Protein AF-A0A553EL75-F1 (afdb_monomer)

pLDDT: mean 92.77, std 7.73, range [50.41, 97.88]

Mean predicted aligned error: 4.43 Å

Solvent-accessible surface area (backbone atoms only — not comparable to full-atom values): 3806 Å² total; per-residue (Å²): 113,53,51,85,53,73,40,57,70,70,61,36,56,56,64,73,66,58,90,62,52,74,71,56,41,57,74,28,71,72,36,57,70,53,66,36,70,70,59,42,43,75,73,68,53,77,55,68,67,63,55,49,61,72,70,50,77,83,83,124

Nearest PDB structures (foldseek):
  8t2r-assembly1_D  TM=7.560E-01  e=4.050E-01  Agathobacter rectalis

Structure (mmCIF, N/CA/C/O backbone):
data_AF-A0A553EL75-F1
#
_entry.id   AF-A0A553EL75-F1
#
loop_
_atom_site.group_PDB
_atom_site.id
_atom_site.type_symbol
_atom_site.label_atom_id
_atom_site.label_alt_id
_atom_site.label_comp_id
_atom_site.label_asym_id
_atom_site.label_entity_id
_atom_site.label_seq_id
_atom_site.pdbx_PDB_ins_code
_atom_site.Cartn_x
_atom_site.Cartn_y
_atom_site.Cartn_z
_atom_site.occupancy
_atom_site.B_iso_or_e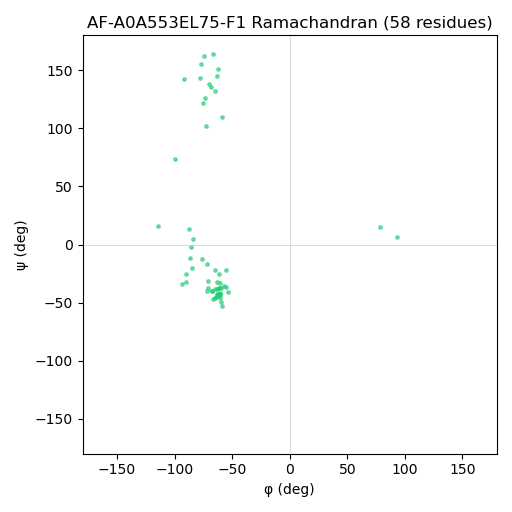quiv
_atom_site.auth_seq_id
_atom_site.auth_comp_id
_atom_site.auth_asym_id
_atom_site.auth_atom_id
_atom_site.pdbx_PDB_model_num
ATOM 1 N N . ASN A 1 1 ? -10.760 1.857 -1.439 1.00 86.31 1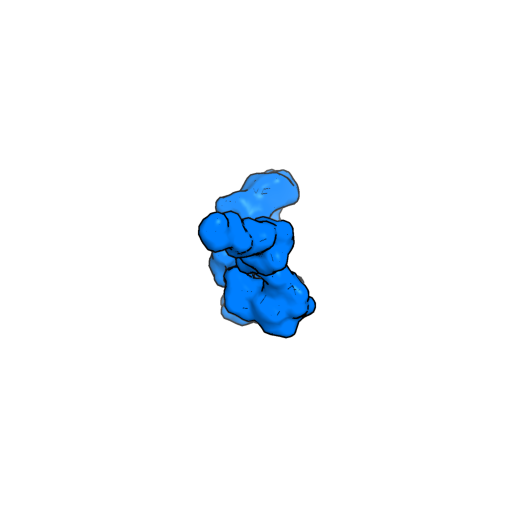 ASN A N 1
ATOM 2 C CA . ASN A 1 1 ? -9.461 1.488 -2.053 1.00 86.31 1 ASN A CA 1
ATOM 3 C C . ASN A 1 1 ? -8.750 0.339 -1.346 1.00 86.31 1 ASN A C 1
ATOM 5 O O . ASN A 1 1 ? -8.503 -0.651 -2.016 1.00 86.31 1 ASN A O 1
ATOM 9 N N . LEU A 1 2 ? -8.473 0.396 -0.036 1.00 94.44 2 LEU A N 1
ATOM 10 C CA . LEU A 1 2 ? -7.705 -0.656 0.664 1.00 94.44 2 LEU A CA 1
ATOM 11 C C . LEU A 1 2 ? -8.361 -2.055 0.637 1.00 94.44 2 LEU A C 1
ATOM 13 O O . LEU A 1 2 ? -7.672 -3.045 0.422 1.00 94.44 2 LEU A O 1
ATOM 17 N N . ILE A 1 3 ? -9.691 -2.136 0.744 1.00 96.12 3 ILE A N 1
ATOM 18 C CA . ILE A 1 3 ? -10.439 -3.410 0.682 1.00 96.12 3 ILE A CA 1
ATOM 19 C C . ILE A 1 3 ? -10.263 -4.102 -0.678 1.00 96.12 3 ILE A C 1
ATOM 21 O O . ILE A 1 3 ? -9.980 -5.291 -0.754 1.00 96.12 3 ILE A O 1
ATOM 25 N N . ARG A 1 4 ? -10.322 -3.337 -1.779 1.00 93.75 4 ARG A N 1
ATOM 26 C CA . ARG A 1 4 ? -10.061 -3.851 -3.142 1.00 93.75 4 ARG A CA 1
ATOM 27 C C . ARG A 1 4 ? -8.614 -4.316 -3.326 1.00 93.75 4 ARG A C 1
ATOM 29 O O . ARG A 1 4 ? -8.321 -5.101 -4.218 1.00 93.75 4 ARG A O 1
ATOM 36 N N . LEU A 1 5 ? -7.714 -3.819 -2.482 1.00 93.88 5 LEU A N 1
ATOM 37 C CA . LEU A 1 5 ? -6.322 -4.237 -2.391 1.00 93.88 5 LEU A CA 1
ATOM 38 C C . LEU A 1 5 ? -6.146 -5.428 -1.423 1.00 93.88 5 LEU A C 1
ATOM 40 O O . LEU A 1 5 ? -5.014 -5.764 -1.084 1.00 93.88 5 LEU A O 1
ATOM 44 N N . GLY A 1 6 ? -7.220 -6.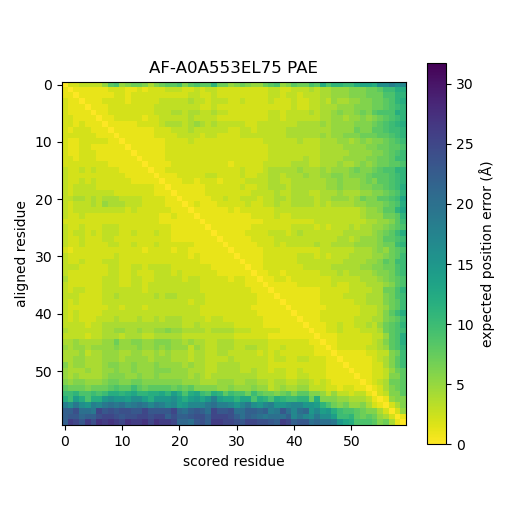103 -1.006 1.00 92.94 6 GLY A N 1
ATOM 45 C CA . GLY A 1 6 ? -7.169 -7.325 -0.198 1.00 92.94 6 GLY A CA 1
ATOM 46 C C . GLY A 1 6 ? -6.894 -7.100 1.289 1.00 92.94 6 GLY A C 1
ATOM 47 O O . GLY A 1 6 ? -6.534 -8.044 1.981 1.00 92.94 6 GLY A O 1
ATOM 48 N N . MET A 1 7 ? -7.022 -5.865 1.779 1.00 94.75 7 MET A N 1
ATOM 49 C CA . MET A 1 7 ? -6.987 -5.588 3.214 1.00 94.75 7 MET A CA 1
ATOM 50 C C . MET A 1 7 ? -8.326 -5.956 3.854 1.00 94.75 7 MET A C 1
ATOM 52 O O . MET A 1 7 ? -9.377 -5.727 3.253 1.00 94.75 7 MET A O 1
ATOM 56 N N . ASP A 1 8 ? -8.289 -6.481 5.076 1.00 95.62 8 ASP A N 1
ATOM 57 C CA . ASP A 1 8 ? -9.496 -6.788 5.834 1.00 95.62 8 ASP A CA 1
ATOM 58 C C . ASP A 1 8 ? -10.321 -5.523 6.125 1.00 95.62 8 ASP A C 1
ATOM 60 O O . ASP A 1 8 ? -9.796 -4.410 6.228 1.00 95.62 8 ASP A O 1
ATOM 64 N N . GLN A 1 9 ? -11.636 -5.701 6.252 1.00 96.00 9 GLN A N 1
ATOM 65 C CA . GLN A 1 9 ? -12.583 -4.595 6.382 1.00 96.00 9 GLN A CA 1
ATOM 66 C C . GLN A 1 9 ? -12.319 -3.737 7.627 1.00 96.00 9 GLN A C 1
ATOM 68 O O . GLN A 1 9 ? -12.341 -2.508 7.543 1.00 96.00 9 GLN A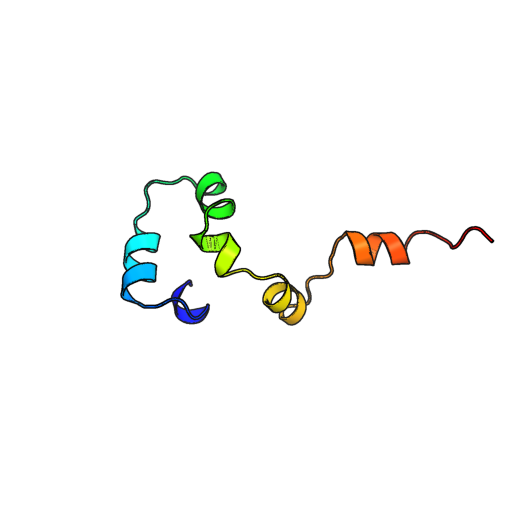 O 1
ATOM 73 N N . ASN A 1 10 ? -12.049 -4.372 8.770 1.00 96.38 10 ASN A N 1
ATOM 74 C CA . ASN A 1 10 ? -11.876 -3.686 10.051 1.00 96.38 10 ASN A CA 1
ATOM 75 C C . ASN A 1 10 ? -10.621 -2.810 10.038 1.00 96.38 10 ASN A C 1
ATOM 77 O O . ASN A 1 10 ? -10.668 -1.624 10.375 1.00 96.38 10 ASN A O 1
ATOM 81 N N . ARG A 1 11 ? -9.502 -3.359 9.567 1.00 94.94 11 ARG A N 1
ATOM 82 C CA . ARG A 1 11 ? -8.239 -2.634 9.440 1.00 94.94 11 ARG A CA 1
ATOM 83 C C . ARG A 1 11 ? -8.312 -1.553 8.375 1.00 94.94 11 ARG A C 1
ATOM 85 O O . ARG A 1 11 ? -7.828 -0.449 8.607 1.00 94.94 11 ARG A O 1
ATOM 92 N N . ALA A 1 12 ? -8.964 -1.820 7.243 1.00 95.94 12 ALA A N 1
ATOM 93 C CA . ALA A 1 12 ? -9.186 -0.813 6.211 1.00 95.94 12 ALA A CA 1
ATOM 94 C C . ALA A 1 12 ? -10.017 0.372 6.730 1.00 95.94 12 ALA A C 1
ATOM 96 O O . ALA A 1 12 ? -9.726 1.516 6.382 1.00 95.94 12 ALA A O 1
ATOM 97 N N . TYR A 1 13 ? -11.013 0.116 7.582 1.00 96.06 13 TYR A N 1
ATOM 98 C CA . TYR A 1 13 ? -11.842 1.145 8.211 1.00 96.06 13 TYR A CA 1
ATOM 99 C C . TYR A 1 13 ? -11.086 1.963 9.269 1.00 96.06 13 TYR A C 1
ATOM 101 O O . TYR A 1 13 ? -11.275 3.178 9.365 1.00 96.06 13 TYR A O 1
ATOM 109 N N . ALA A 1 14 ? -10.203 1.327 10.043 1.00 95.94 14 ALA A N 1
ATOM 110 C CA . ALA A 1 14 ? -9.306 2.032 10.957 1.00 95.94 14 ALA A CA 1
ATOM 111 C C . ALA A 1 14 ? -8.317 2.919 10.178 1.00 95.94 14 ALA A C 1
ATOM 113 O O . ALA A 1 14 ? -8.148 4.103 10.471 1.00 95.94 14 ALA A O 1
ATOM 114 N N . TYR A 1 15 ? -7.720 2.372 9.118 1.00 95.19 15 TYR A N 1
ATOM 115 C CA . TYR A 1 15 ? -6.773 3.076 8.257 1.00 95.19 15 TYR A CA 1
ATOM 116 C C . TYR A 1 15 ? -7.406 4.145 7.365 1.00 95.19 15 TYR A C 1
ATOM 118 O O . TYR A 1 15 ? -6.696 5.017 6.882 1.00 95.19 15 TYR A O 1
ATOM 126 N N . SER A 1 16 ? -8.722 4.157 7.158 1.00 92.31 16 SER A N 1
ATOM 127 C CA . SER A 1 16 ? -9.373 5.276 6.466 1.00 92.31 16 SER A CA 1
ATOM 128 C C . SER A 1 16 ? -9.516 6.522 7.347 1.00 92.31 16 SER A C 1
ATOM 130 O O . SER A 1 16 ?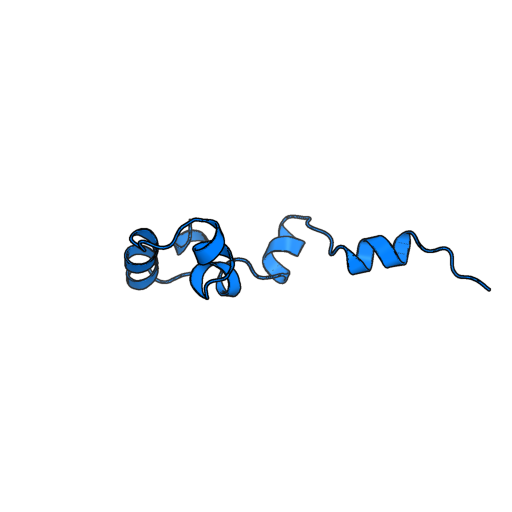 -9.855 7.582 6.835 1.00 92.31 16 SER A O 1
ATOM 132 N N . ARG A 1 17 ? -9.286 6.403 8.662 1.0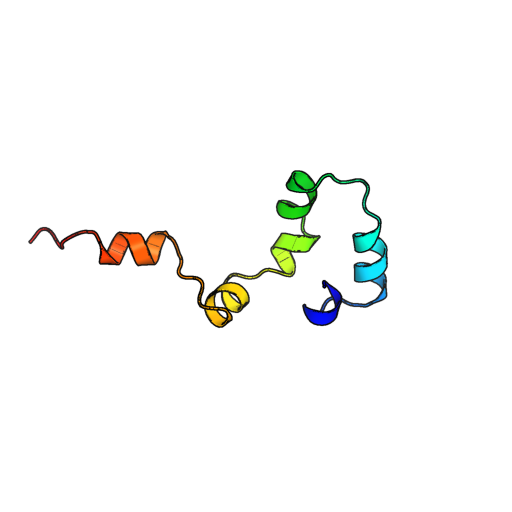0 95.12 17 ARG A N 1
ATOM 133 C CA . ARG A 1 17 ? -9.468 7.473 9.663 1.00 95.12 17 ARG A CA 1
ATOM 134 C C . ARG A 1 17 ? -8.171 7.923 10.324 1.00 95.12 17 ARG A C 1
ATOM 136 O O . ARG A 1 17 ? -8.196 8.559 11.376 1.00 95.12 17 ARG A O 1
ATOM 143 N N . THR A 1 18 ? -7.024 7.584 9.745 1.00 96.06 18 THR A N 1
ATOM 144 C CA . THR A 1 18 ? -5.745 8.061 10.282 1.00 96.06 18 THR A CA 1
ATOM 145 C C . THR A 1 18 ? -5.677 9.583 10.190 1.00 96.06 18 THR A C 1
ATOM 147 O O . THR A 1 18 ? -6.112 10.163 9.199 1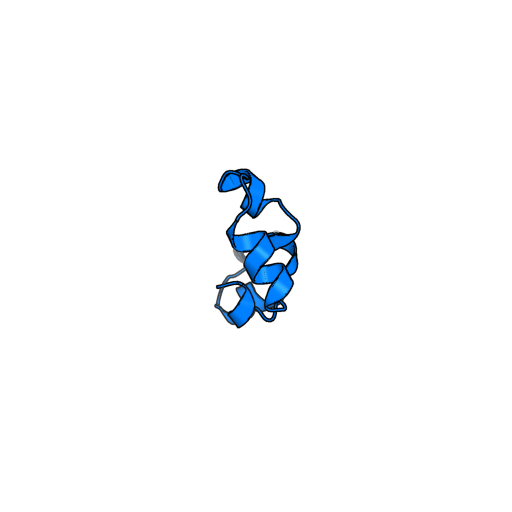.00 96.06 18 THR A O 1
ATOM 150 N N . ARG A 1 19 ? -5.042 10.217 11.179 1.00 97.50 19 ARG A N 1
ATOM 151 C CA . ARG A 1 19 ? -4.697 11.646 11.140 1.00 97.50 19 ARG A CA 1
ATOM 152 C C . ARG A 1 19 ? -3.381 11.933 10.405 1.00 97.50 19 ARG A C 1
ATOM 154 O O . ARG A 1 19 ? -2.912 13.064 10.414 1.00 97.50 19 ARG A O 1
ATOM 161 N N . MET A 1 20 ? -2.753 10.918 9.810 1.00 97.38 20 MET A N 1
ATOM 162 C CA . MET A 1 20 ? -1.518 11.088 9.051 1.00 97.38 20 MET A CA 1
ATOM 163 C C . MET A 1 20 ? -1.795 11.872 7.766 1.00 97.38 20 MET A C 1
ATOM 165 O O . MET A 1 20 ? -2.746 11.576 7.042 1.00 97.38 20 MET A O 1
ATOM 169 N N . GLY A 1 21 ? -0.929 12.836 7.452 1.00 96.56 21 GLY A N 1
ATOM 170 C CA . GLY A 1 21 ? -0.943 13.507 6.153 1.00 96.56 21 GLY A CA 1
ATOM 171 C C . GLY A 1 21 ? -0.556 12.559 5.013 1.00 96.56 21 GLY A C 1
ATOM 172 O O . GLY A 1 21 ? 0.034 11.502 5.244 1.00 96.56 21 GLY A O 1
ATOM 173 N N . GLY A 1 22 ? -0.843 12.946 3.766 1.00 96.38 22 GLY A N 1
ATOM 174 C CA . GLY A 1 22 ? -0.651 12.082 2.591 1.00 96.38 22 GLY A CA 1
ATOM 175 C C . GLY A 1 22 ? 0.763 11.501 2.463 1.00 96.38 22 GLY A C 1
ATOM 176 O O . GLY A 1 22 ? 0.917 10.309 2.199 1.00 96.38 22 GLY A O 1
ATOM 177 N N . TRP A 1 23 ? 1.792 12.306 2.747 1.00 96.94 23 TRP A N 1
ATOM 178 C CA . TRP A 1 23 ? 3.186 11.848 2.736 1.00 96.94 23 TRP A CA 1
ATOM 179 C C . TRP A 1 23 ? 3.469 10.780 3.803 1.00 96.94 23 TRP A C 1
ATOM 181 O O . TRP A 1 23 ? 4.063 9.741 3.513 1.00 96.94 23 TRP A O 1
ATOM 191 N N . ALA A 1 24 ? 2.982 10.992 5.029 1.00 97.88 24 ALA A N 1
ATOM 192 C CA . ALA A 1 24 ? 3.122 10.023 6.112 1.00 97.88 24 ALA A CA 1
ATOM 193 C C . ALA A 1 24 ? 2.353 8.722 5.813 1.00 97.88 24 ALA A C 1
ATOM 195 O O . ALA A 1 24 ? 2.868 7.632 6.055 1.00 97.88 24 ALA A O 1
ATOM 196 N N . VAL A 1 25 ? 1.168 8.808 5.197 1.00 96.94 25 VAL A N 1
ATOM 197 C CA . VAL A 1 25 ? 0.402 7.630 4.755 1.00 96.94 25 VAL A CA 1
ATOM 198 C C . VAL A 1 25 ? 1.163 6.835 3.687 1.00 96.94 25 VAL A C 1
ATOM 200 O O . VAL A 1 25 ? 1.217 5.607 3.787 1.00 96.94 25 VAL A O 1
ATOM 203 N N . ALA A 1 26 ? 1.795 7.502 2.713 1.00 96.12 26 ALA A N 1
ATOM 204 C CA . ALA A 1 26 ? 2.600 6.859 1.667 1.00 96.12 26 ALA A CA 1
ATOM 205 C C . ALA A 1 26 ? 3.773 6.043 2.227 1.00 96.12 26 ALA A C 1
ATOM 207 O O . ALA A 1 26 ? 4.050 4.949 1.736 1.00 96.12 26 ALA A O 1
ATOM 208 N N . GLN A 1 27 ? 4.414 6.537 3.287 1.00 95.88 27 GLN A N 1
ATOM 209 C CA . GLN A 1 27 ? 5.536 5.862 3.948 1.00 95.88 27 GLN A CA 1
ATOM 210 C C . GLN A 1 27 ? 5.104 4.847 5.020 1.00 95.88 27 GLN A C 1
ATOM 212 O O . GLN A 1 27 ? 5.914 4.042 5.484 1.00 95.88 27 GLN A O 1
ATOM 217 N N . SER A 1 28 ? 3.830 4.848 5.413 1.00 96.12 28 SER A N 1
ATOM 218 C CA . SER A 1 28 ? 3.313 3.955 6.449 1.00 96.12 28 SER A CA 1
ATOM 219 C C . SER A 1 28 ? 3.159 2.501 5.963 1.00 96.12 28 SER A C 1
ATOM 221 O O . SER A 1 28 ? 3.048 2.239 4.756 1.00 96.12 28 SER A O 1
ATOM 223 N N . PRO A 1 29 ? 3.040 1.527 6.888 1.00 94.31 29 PRO A N 1
ATOM 224 C CA . PRO A 1 29 ? 2.684 0.151 6.545 1.00 94.31 29 PRO A CA 1
ATOM 225 C C . PRO A 1 29 ? 1.371 0.027 5.758 1.00 94.31 29 PRO A C 1
ATOM 227 O O . PRO A 1 29 ? 1.198 -0.954 5.041 1.00 94.31 29 PRO A O 1
ATOM 230 N N . ILE A 1 30 ? 0.467 1.013 5.834 1.00 95.75 30 ILE A N 1
ATOM 231 C CA . ILE A 1 30 ? -0.824 1.013 5.128 1.00 95.75 30 ILE A CA 1
ATOM 232 C C . ILE A 1 30 ? -0.609 0.900 3.617 1.00 95.75 30 ILE A C 1
ATOM 234 O O . ILE A 1 30 ? -1.173 0.007 2.984 1.00 95.75 30 ILE A O 1
ATOM 238 N N . LEU A 1 31 ? 0.219 1.774 3.035 1.00 95.12 31 LEU A N 1
ATOM 239 C CA . LEU A 1 31 ? 0.478 1.772 1.593 1.00 95.12 31 LEU A CA 1
ATOM 240 C C . LEU A 1 31 ? 1.667 0.891 1.206 1.00 95.12 31 LEU A C 1
ATOM 242 O O . LEU A 1 31 ? 1.586 0.223 0.176 1.00 95.12 31 LEU A O 1
ATOM 246 N N . ARG A 1 32 ? 2.701 0.767 2.054 1.00 94.31 32 ARG A N 1
ATOM 247 C CA . ARG A 1 32 ? 3.842 -0.133 1.782 1.00 94.31 32 ARG A CA 1
ATOM 248 C C . ARG A 1 32 ? 3.437 -1.602 1.641 1.00 94.31 32 ARG A C 1
ATOM 250 O O . ARG A 1 32 ? 4.058 -2.322 0.867 1.00 94.31 32 ARG A O 1
ATOM 257 N N . THR A 1 33 ? 2.411 -2.054 2.365 1.00 92.88 33 THR A N 1
ATOM 258 C CA . THR A 1 33 ? 1.942 -3.451 2.286 1.00 92.88 33 THR A CA 1
ATOM 259 C C . THR A 1 33 ? 0.863 -3.671 1.225 1.00 92.88 33 THR A C 1
ATOM 261 O O . THR A 1 33 ? 0.740 -4.776 0.702 1.00 92.88 33 THR A O 1
ATOM 264 N N . THR A 1 34 ? 0.093 -2.639 0.863 1.00 94.88 34 THR A N 1
ATOM 265 C CA . THR A 1 34 ? -1.012 -2.774 -0.103 1.00 94.88 34 THR A CA 1
ATOM 266 C C . THR A 1 34 ? -0.609 -2.460 -1.542 1.00 94.88 34 THR A C 1
ATOM 268 O O . THR A 1 34 ? -1.115 -3.102 -2.468 1.00 94.88 34 THR A O 1
ATOM 271 N N . ILE A 1 35 ? 0.313 -1.521 -1.762 1.00 94.81 35 ILE A N 1
ATOM 272 C CA . ILE A 1 35 ? 0.835 -1.156 -3.086 1.00 94.81 35 ILE A CA 1
ATOM 273 C C . ILE A 1 35 ? 2.189 -1.843 -3.288 1.00 94.81 35 ILE A C 1
ATOM 275 O O . ILE A 1 35 ? 3.254 -1.239 -3.211 1.00 94.81 35 ILE A O 1
ATOM 279 N N . THR A 1 36 ? 2.148 -3.152 -3.523 1.00 94.69 36 THR A N 1
ATOM 280 C CA . THR A 1 36 ? 3.358 -3.950 -3.745 1.00 94.69 36 THR A CA 1
ATOM 281 C C . THR A 1 36 ? 3.919 -3.754 -5.155 1.00 94.69 36 THR A C 1
ATOM 283 O O . THR A 1 36 ? 3.181 -3.501 -6.112 1.00 94.69 36 THR A O 1
ATOM 286 N N . LEU A 1 37 ? 5.227 -3.983 -5.318 1.00 94.25 37 LEU A N 1
ATOM 287 C CA . LEU A 1 37 ? 5.889 -3.952 -6.630 1.00 94.25 37 LEU A CA 1
ATOM 288 C C . LEU A 1 37 ? 5.230 -4.903 -7.640 1.00 94.25 37 LEU A C 1
ATOM 290 O O . LEU A 1 37 ? 5.094 -4.566 -8.811 1.00 94.25 37 LEU A O 1
ATOM 294 N N . SER A 1 38 ? 4.762 -6.073 -7.195 1.00 94.38 38 SER A N 1
ATOM 295 C CA . SER A 1 38 ? 4.065 -7.027 -8.064 1.00 94.38 38 SER A CA 1
ATOM 296 C C . SER A 1 38 ? 2.756 -6.466 -8.627 1.00 94.38 38 SER A C 1
ATOM 298 O O . SER A 1 38 ? 2.447 -6.686 -9.796 1.00 94.38 38 SER A O 1
ATOM 300 N N . ARG A 1 39 ? 1.996 -5.703 -7.833 1.00 94.75 39 ARG A N 1
ATOM 301 C CA . ARG A 1 39 ? 0.756 -5.049 -8.280 1.00 94.75 39 ARG A CA 1
ATOM 302 C C . ARG A 1 39 ? 1.028 -3.888 -9.221 1.00 94.75 39 ARG A C 1
ATOM 304 O O . ARG A 1 39 ? 0.320 -3.749 -10.213 1.00 94.75 39 ARG A O 1
ATOM 311 N N . LEU A 1 40 ? 2.060 -3.098 -8.936 1.00 95.56 40 LEU A N 1
ATOM 312 C CA . LEU A 1 40 ? 2.499 -2.020 -9.820 1.00 95.56 40 LEU A CA 1
ATOM 313 C C . LEU A 1 40 ? 2.917 -2.575 -11.189 1.00 95.56 40 LEU A C 1
ATOM 315 O O . LEU A 1 40 ? 2.425 -2.112 -12.212 1.00 95.56 40 LEU A O 1
ATOM 319 N N . ARG A 1 41 ? 3.700 -3.658 -11.221 1.00 95.88 41 ARG A N 1
ATOM 320 C CA . ARG A 1 41 ? 4.071 -4.334 -12.475 1.00 95.88 41 ARG A CA 1
ATOM 321 C C . ARG A 1 41 ? 2.857 -4.860 -13.242 1.00 95.88 41 ARG A C 1
ATOM 323 O O . ARG A 1 41 ? 2.770 -4.651 -14.444 1.00 95.88 41 ARG A O 1
ATOM 330 N N . LYS A 1 42 ? 1.874 -5.463 -12.558 1.00 95.44 42 LYS A N 1
ATOM 331 C CA . LYS A 1 42 ? 0.601 -5.891 -13.183 1.00 95.44 42 LYS A CA 1
ATOM 332 C C . LYS A 1 42 ? -0.212 -4.729 -13.768 1.00 95.44 42 LYS A C 1
ATOM 334 O O . LYS A 1 42 ? -1.009 -4.948 -14.669 1.00 95.44 42 LYS A O 1
ATOM 339 N N . ARG A 1 43 ? -0.033 -3.511 -13.251 1.00 95.19 43 ARG A N 1
ATOM 340 C CA . ARG A 1 43 ? -0.646 -2.279 -13.772 1.00 95.19 43 ARG A CA 1
ATOM 341 C C . ARG A 1 43 ? 0.157 -1.633 -14.909 1.00 95.19 43 ARG A C 1
ATOM 343 O O . ARG A 1 43 ? -0.299 -0.625 -15.430 1.00 95.19 43 ARG A O 1
ATOM 350 N N . GLY A 1 44 ? 1.308 -2.193 -15.287 1.00 96.81 44 GLY A N 1
ATOM 351 C CA . GLY A 1 44 ? 2.166 -1.672 -16.355 1.00 96.81 44 GLY A CA 1
ATOM 352 C C . GLY A 1 44 ? 3.274 -0.728 -15.885 1.00 96.81 44 GLY A C 1
ATOM 353 O O . GLY A 1 44 ? 3.982 -0.174 -16.718 1.00 96.81 44 GLY A O 1
ATOM 354 N N . TYR A 1 45 ? 3.466 -0.546 -14.573 1.00 97.12 45 TYR A N 1
ATOM 355 C CA . TYR A 1 45 ? 4.587 0.251 -14.077 1.00 97.12 45 TYR A CA 1
ATOM 356 C C . TYR A 1 45 ? 5.904 -0.515 -14.226 1.00 97.12 45 TYR A C 1
ATOM 358 O O . TYR A 1 45 ? 6.058 -1.631 -13.717 1.00 97.12 45 TYR A O 1
ATOM 366 N N . GLU A 1 46 ? 6.869 0.122 -14.883 1.00 95.12 46 GLU A N 1
ATOM 367 C CA . GLU A 1 46 ? 8.244 -0.348 -14.976 1.00 95.12 46 GLU A CA 1
ATOM 368 C C . GLU A 1 46 ? 9.099 0.249 -13.844 1.00 95.12 46 GLU A C 1
ATOM 370 O O . GLU A 1 46 ? 8.922 1.398 -13.440 1.00 95.12 46 GLU A O 1
ATOM 375 N N . SER A 1 47 ? 10.029 -0.541 -13.299 1.00 94.88 47 SER A N 1
ATOM 376 C CA . SER A 1 47 ? 10.972 -0.026 -12.307 1.00 94.88 47 SER A CA 1
ATOM 377 C C . SER A 1 47 ? 11.963 0.932 -12.964 1.00 94.88 47 SER A C 1
ATOM 379 O O . SER A 1 47 ? 12.501 0.627 -14.026 1.00 94.88 47 SER A O 1
ATOM 381 N N . MET A 1 48 ? 12.279 2.049 -12.308 1.00 93.44 48 MET A N 1
ATOM 382 C CA . MET A 1 48 ? 13.261 2.998 -12.845 1.00 93.44 48 MET A CA 1
ATOM 383 C C . MET A 1 48 ? 14.622 2.329 -13.107 1.00 93.44 48 MET A C 1
ATOM 385 O O . MET A 1 48 ? 15.259 2.615 -14.111 1.00 93.44 48 MET A O 1
ATOM 389 N N . LEU A 1 49 ? 15.029 1.373 -12.264 1.00 93.94 49 LEU A N 1
ATOM 390 C CA . LEU A 1 49 ? 16.266 0.616 -12.461 1.00 93.94 49 LEU A CA 1
ATOM 391 C C . LEU A 1 49 ? 16.254 -0.216 -13.751 1.00 93.94 49 LEU A C 1
ATOM 393 O O . LEU A 1 49 ? 17.249 -0.232 -14.470 1.00 93.94 49 LEU A O 1
ATOM 397 N N . SER A 1 50 ? 15.155 -0.921 -14.044 1.00 92.19 50 SER A N 1
ATOM 398 C CA . SER A 1 50 ? 15.059 -1.704 -15.281 1.00 92.19 50 SER A CA 1
ATOM 399 C C . SER A 1 50 ? 15.016 -0.800 -16.505 1.00 92.19 50 SER A C 1
ATOM 401 O O . SER A 1 50 ? 15.701 -1.089 -17.479 1.00 92.19 50 SER A O 1
ATOM 403 N N . TYR A 1 51 ? 14.300 0.323 -16.423 1.00 93.12 51 TYR A N 1
ATOM 404 C CA . TYR A 1 51 ? 14.296 1.337 -17.472 1.00 93.12 51 TYR A CA 1
ATOM 405 C C . TYR A 1 51 ? 15.705 1.891 -17.727 1.00 93.12 51 TYR A C 1
ATOM 407 O O . TYR A 1 51 ? 16.181 1.883 -18.857 1.00 93.12 51 TYR A O 1
ATOM 415 N N . HIS A 1 52 ? 16.410 2.277 -16.663 1.00 92.81 52 HIS A N 1
ATOM 416 C CA . HIS A 1 52 ? 17.763 2.819 -16.740 1.00 92.81 52 HIS A CA 1
ATOM 417 C C . HIS A 1 52 ? 18.759 1.823 -17.348 1.00 92.81 52 HIS A C 1
ATOM 419 O O . HIS A 1 52 ? 19.574 2.188 -18.188 1.00 92.81 52 HIS A O 1
ATOM 425 N N . ARG A 1 53 ? 18.67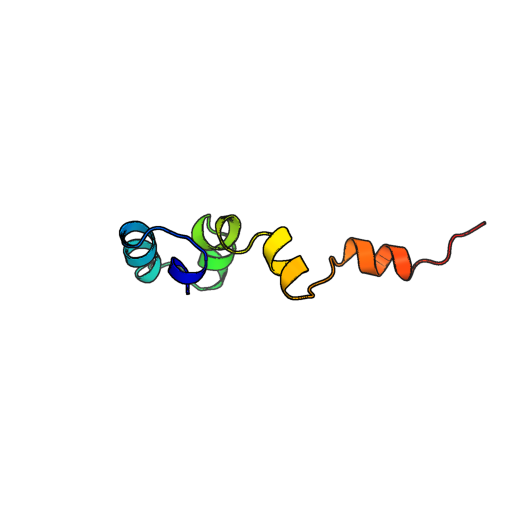5 0.539 -16.979 1.00 92.44 53 ARG A N 1
ATOM 426 C CA . ARG A 1 53 ? 19.528 -0.508 -17.566 1.00 92.44 53 ARG A CA 1
ATOM 427 C C . ARG A 1 53 ? 19.290 -0.706 -19.062 1.00 92.44 53 ARG A C 1
ATOM 429 O O . ARG A 1 53 ? 20.238 -1.019 -19.759 1.00 92.44 53 ARG A O 1
ATOM 436 N N . LYS A 1 54 ? 18.062 -0.511 -19.554 1.00 90.25 54 LYS A N 1
ATOM 437 C CA . LYS A 1 54 ? 17.773 -0.553 -20.998 1.00 90.25 54 LYS A CA 1
ATOM 438 C C . LYS A 1 54 ? 18.351 0.650 -21.746 1.00 90.25 54 LYS A C 1
ATOM 440 O O . LYS A 1 54 ? 18.653 0.527 -22.924 1.00 90.25 54 LYS A O 1
ATOM 445 N N . SER A 1 55 ? 18.437 1.810 -21.092 1.00 86.56 55 SER A N 1
ATOM 446 C CA . SER A 1 55 ? 18.912 3.047 -21.721 1.00 86.56 55 SER A CA 1
ATOM 447 C C . SER A 1 55 ? 20.430 3.208 -21.711 1.00 86.56 55 SER A C 1
ATOM 449 O O . SER A 1 55 ? 20.946 4.008 -22.486 1.00 86.56 55 SER A O 1
ATOM 451 N N . ILE A 1 56 ? 21.147 2.504 -20.829 1.00 87.25 56 ILE A N 1
ATOM 452 C CA . ILE A 1 56 ? 22.611 2.513 -20.840 1.00 87.25 56 ILE A CA 1
ATOM 453 C C . ILE A 1 56 ? 23.087 1.649 -22.019 1.00 87.25 56 ILE A C 1
ATOM 455 O O . ILE A 1 56 ? 22.756 0.464 -22.049 1.00 87.25 56 ILE A O 1
ATOM 459 N N . PRO A 1 57 ? 23.866 2.193 -22.968 1.00 79.31 57 PRO A N 1
ATOM 460 C CA . PRO A 1 57 ? 24.543 1.367 -23.958 1.00 79.31 57 PRO A CA 1
ATOM 461 C C . PRO A 1 57 ? 25.572 0.474 -23.252 1.00 79.31 57 PRO A C 1
ATOM 463 O O . PRO A 1 57 ? 26.341 0.962 -22.422 1.00 79.31 57 PRO A O 1
ATOM 466 N N . GLU A 1 58 ? 25.583 -0.827 -23.556 1.00 70.44 58 GLU A N 1
ATOM 467 C CA . GLU A 1 58 ? 26.667 -1.714 -23.121 1.00 70.44 58 GLU A CA 1
ATOM 468 C C . GLU A 1 58 ? 27.980 -1.165 -23.684 1.00 70.44 58 GLU A C 1
ATOM 470 O O . GLU A 1 58 ? 28.200 -1.160 -24.894 1.00 70.44 58 GLU A O 1
ATOM 475 N N . ILE A 1 59 ? 28.827 -0.638 -22.800 1.00 68.19 59 ILE A N 1
ATOM 476 C CA . ILE A 1 59 ? 30.191 -0.262 -23.151 1.00 68.19 59 ILE A CA 1
ATOM 477 C C . ILE A 1 59 ? 30.943 -1.586 -23.308 1.00 68.19 59 ILE A C 1
ATOM 479 O O . ILE A 1 59 ? 31.223 -2.247 -22.306 1.00 68.19 59 ILE A O 1
ATOM 483 N N . GLN A 1 60 ? 31.156 -1.994 -24.561 1.00 50.41 60 GLN A N 1
ATOM 484 C CA . GLN A 1 60 ? 32.034 -3.108 -24.931 1.00 50.41 60 GLN A CA 1
ATOM 485 C C . GLN A 1 60 ? 33.502 -2.731 -24.745 1.00 50.41 60 GLN A C 1
ATOM 487 O O . GLN A 1 60 ? 33.853 -1.567 -2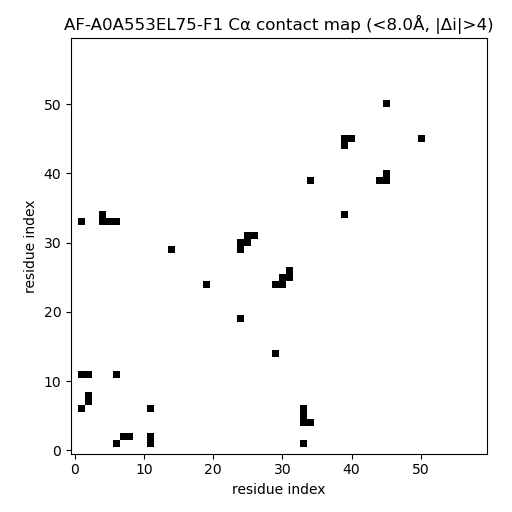5.049 1.00 50.41 60 GLN A O 1
#

Sequence (60 aa):
NLIRLGMDQNRAYAYSRTRMGGWAVAQSPILRTTITLSRLRKRGYESMLSYHRKSIPEIQ

Radius of gyration: 16.43 Å; Cα contacts (8 Å, |Δi|>4): 23; chains: 1; bounding box: 45×21×36 Å

Secondary structure (DSSP, 8-state):
-TGGGT--HHHHHHHTT----HHHHHHSHHHHHHS-HHHHHHTTPPPHHHHHHHHS----

Foldseek 3Di:
DLVVLVDDPVVVVVLVPDPDDPVRCCVDPSNPVSVDPVVCVVVVDDDPVVVVVVPDDPPD